Protein AF-A0A7V9UXB0-F1 (afdb_monomer_lite)

Sequence (84 aa):
GILLAVLSGAIASGIGYSVWYHALKFHTATRAAIVQLSVPALAAFGGVIFLSEIVSTRLVLATILILGGITIAIAGRKYGKNKV

Radius of gyration: 16.77 Å; chains: 1; bounding box: 36×36×43 Å

Secondary structure (DSSP, 8-state):
-HHHHHHHHHHHHHHHHHHHHHHHTTS-HHHHHHHHTTHHHHHHHHHHHHH-----HHHHHHHHHHHHHHHHHHHHHHHHHTT-

Structure (mmCIF, N/CA/C/O backbone):
data_AF-A0A7V9UXB0-F1
#
_entry.id   AF-A0A7V9UXB0-F1
#
loop_
_atom_site.group_PDB
_atom_site.id
_atom_site.type_symbol
_atom_site.label_atom_id
_atom_site.label_alt_id
_atom_site.label_comp_id
_atom_site.label_asym_id
_atom_site.label_entity_id
_atom_site.label_seq_id
_atom_site.pdbx_PDB_ins_code
_atom_site.Cartn_x
_atom_site.Cartn_y
_atom_site.Cartn_z
_atom_site.occupancy
_atom_site.B_iso_or_equiv
_atom_site.auth_seq_id
_atom_site.auth_comp_id
_atom_site.auth_asym_id
_atom_site.auth_atom_id
_atom_site.pdbx_PDB_model_num
ATOM 1 N N . GLY A 1 1 ? 16.139 13.134 -19.616 1.00 83.31 1 GLY A N 1
ATOM 2 C CA . GLY A 1 1 ? 15.799 12.228 -18.499 1.00 83.31 1 GLY A CA 1
ATOM 3 C C . GLY A 1 1 ? 15.198 12.950 -17.305 1.00 83.31 1 GLY A C 1
ATOM 4 O O . GLY A 1 1 ? 14.141 12.547 -16.850 1.00 83.31 1 GLY A O 1
ATOM 5 N N . ILE A 1 2 ? 15.842 14.016 -16.817 1.00 97.12 2 ILE A N 1
ATOM 6 C CA . ILE A 1 2 ? 15.493 14.694 -15.553 1.00 97.12 2 ILE A CA 1
ATOM 7 C C . ILE A 1 2 ? 14.015 15.108 -15.477 1.00 97.12 2 ILE A C 1
ATOM 9 O O . ILE A 1 2 ? 13.335 14.731 -14.530 1.00 97.12 2 ILE A O 1
ATOM 13 N N . LEU A 1 3 ? 13.495 15.809 -16.492 1.00 97.38 3 LEU A N 1
ATOM 14 C CA . LEU A 1 3 ? 12.099 16.264 -16.491 1.00 97.38 3 LEU A CA 1
ATOM 15 C C . LEU A 1 3 ? 11.103 15.097 -16.391 1.00 97.38 3 LEU A C 1
ATOM 17 O O . LEU A 1 3 ? 10.164 15.156 -15.608 1.00 97.38 3 LEU A O 1
ATOM 21 N N . LEU A 1 4 ? 11.341 14.011 -17.132 1.00 96.19 4 LEU A N 1
ATOM 22 C CA . LEU A 1 4 ? 10.494 12.816 -17.087 1.00 96.19 4 LEU A CA 1
ATOM 23 C C . LEU A 1 4 ? 10.574 12.099 -15.734 1.00 96.19 4 LEU A C 1
ATOM 25 O O . LEU A 1 4 ? 9.551 11.635 -15.247 1.00 96.19 4 LEU A O 1
ATOM 29 N N . ALA A 1 5 ? 11.757 12.036 -15.115 1.00 95.31 5 ALA A N 1
ATOM 30 C CA . ALA A 1 5 ? 11.932 11.436 -13.792 1.00 95.31 5 ALA A CA 1
ATOM 31 C C . ALA A 1 5 ? 11.194 12.228 -12.700 1.00 95.31 5 ALA A C 1
ATOM 33 O O . ALA A 1 5 ? 10.537 11.643 -11.842 1.00 95.31 5 ALA A O 1
ATOM 34 N N . VAL A 1 6 ? 11.258 13.562 -12.761 1.00 97.81 6 VAL A N 1
ATOM 35 C CA . VAL A 1 6 ? 10.515 14.435 -11.842 1.00 97.81 6 VAL A CA 1
ATOM 36 C C . VAL A 1 6 ? 9.013 14.284 -12.058 1.00 97.81 6 VAL A C 1
ATOM 38 O O . VAL A 1 6 ? 8.280 14.103 -11.091 1.00 97.81 6 VAL A O 1
ATOM 41 N N . LEU A 1 7 ? 8.547 14.313 -13.311 1.00 98.00 7 LEU A N 1
ATOM 42 C CA . LEU A 1 7 ? 7.125 14.173 -13.622 1.00 98.00 7 LEU A CA 1
ATOM 43 C C . LEU A 1 7 ? 6.578 12.807 -13.201 1.00 98.00 7 LEU A C 1
ATOM 45 O O . LEU A 1 7 ? 5.523 12.755 -12.574 1.00 98.00 7 LEU A O 1
ATOM 49 N N . SER A 1 8 ? 7.284 11.708 -13.484 1.00 96.62 8 SER A N 1
ATOM 50 C CA . SER A 1 8 ? 6.818 10.374 -13.092 1.00 96.62 8 SER A CA 1
ATOM 51 C C . SER A 1 8 ? 6.760 10.223 -11.571 1.00 96.62 8 SER A C 1
ATOM 53 O O . SER A 1 8 ? 5.749 9.759 -11.046 1.00 96.62 8 SER A O 1
ATOM 55 N N . GLY A 1 9 ? 7.790 10.689 -10.855 1.00 95.38 9 GLY A N 1
ATOM 56 C CA . GLY A 1 9 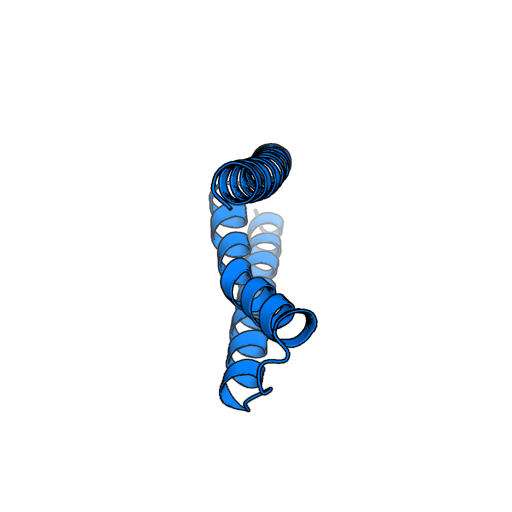? 7.830 10.668 -9.395 1.00 95.38 9 GLY A CA 1
ATOM 57 C C . GLY A 1 9 ? 6.740 11.537 -8.767 1.00 95.38 9 GLY A C 1
ATOM 58 O O . GLY A 1 9 ? 6.060 11.092 -7.840 1.00 95.38 9 GLY A O 1
ATOM 59 N N . ALA A 1 10 ? 6.526 12.745 -9.297 1.00 97.50 10 ALA A N 1
ATOM 60 C CA . ALA A 1 10 ? 5.496 13.663 -8.822 1.00 97.50 10 ALA A CA 1
ATOM 61 C C . ALA A 1 10 ? 4.084 13.105 -9.047 1.00 97.50 10 ALA A C 1
ATOM 63 O O . ALA A 1 10 ? 3.259 13.162 -8.137 1.00 97.50 10 ALA A O 1
ATOM 64 N N . ILE A 1 11 ? 3.815 12.513 -10.217 1.00 97.81 11 ILE A N 1
ATOM 65 C CA . ILE A 1 11 ? 2.518 11.897 -10.532 1.00 97.81 11 ILE A CA 1
ATOM 66 C C . ILE A 1 11 ? 2.276 10.677 -9.638 1.00 97.81 11 ILE A C 1
ATOM 68 O O . ILE A 1 11 ? 1.236 10.599 -8.985 1.00 97.81 11 ILE A O 1
ATOM 72 N N . ALA A 1 12 ? 3.239 9.753 -9.558 1.00 95.12 12 ALA A N 1
ATOM 73 C CA . ALA A 1 12 ? 3.113 8.555 -8.729 1.00 95.12 12 ALA A CA 1
ATOM 74 C C . ALA A 1 12 ? 2.887 8.911 -7.250 1.00 95.12 12 ALA A C 1
ATOM 76 O O . ALA A 1 12 ? 1.976 8.379 -6.612 1.00 95.12 12 ALA A O 1
ATOM 77 N N . SER A 1 13 ? 3.657 9.869 -6.723 1.00 95.81 13 SER A N 1
ATOM 78 C CA . SER A 1 13 ? 3.514 10.340 -5.341 1.00 95.81 13 SER A CA 1
ATOM 79 C C . SER A 1 13 ? 2.181 11.053 -5.123 1.00 95.81 13 SER A C 1
ATOM 81 O O . SER A 1 13 ? 1.476 10.757 -4.161 1.00 95.81 13 SER A O 1
ATOM 83 N N . GLY A 1 14 ? 1.805 11.965 -6.024 1.00 97.50 14 GLY A N 1
ATOM 84 C CA . GLY A 1 14 ? 0.561 12.725 -5.932 1.00 97.50 14 GLY A CA 1
ATOM 85 C C . GLY A 1 14 ? -0.667 11.818 -5.890 1.00 97.50 14 GLY A C 1
ATOM 86 O O . GLY A 1 14 ? -1.533 11.998 -5.032 1.00 97.50 14 GLY A O 1
ATOM 87 N N . ILE A 1 15 ? -0.709 10.793 -6.747 1.00 97.44 15 ILE A N 1
ATOM 88 C CA . ILE A 1 15 ? -1.777 9.785 -6.746 1.00 97.44 15 ILE A CA 1
ATOM 89 C C . ILE A 1 15 ? -1.753 8.985 -5.439 1.00 97.44 15 ILE A C 1
ATOM 91 O O . ILE A 1 15 ? -2.784 8.880 -4.772 1.00 97.44 15 ILE A O 1
ATOM 95 N N . GLY A 1 16 ? -0.586 8.469 -5.041 1.00 95.25 16 GLY A N 1
ATOM 96 C CA . GLY A 1 16 ? -0.438 7.656 -3.833 1.00 95.25 16 GLY A CA 1
ATOM 97 C C . GLY A 1 16 ? -0.918 8.375 -2.570 1.00 95.25 16 GLY A C 1
ATOM 98 O O . GLY A 1 16 ? -1.752 7.843 -1.835 1.00 95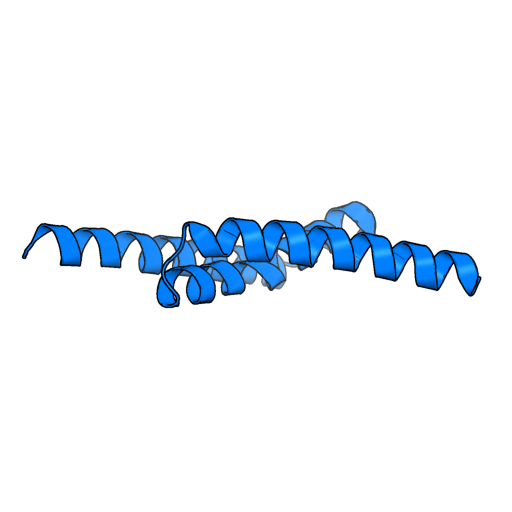.25 16 GLY A O 1
ATOM 99 N N . TYR A 1 17 ? -0.462 9.609 -2.345 1.00 96.06 17 TYR A N 1
ATOM 100 C CA . TYR A 1 17 ? -0.868 10.401 -1.181 1.00 96.06 17 TYR A CA 1
ATOM 101 C C . TYR A 1 17 ? -2.340 10.804 -1.225 1.00 96.06 17 TYR A C 1
ATOM 103 O O . TYR A 1 17 ? -3.015 10.736 -0.198 1.00 96.06 17 TYR A O 1
ATOM 111 N N . SER A 1 18 ? -2.860 11.180 -2.397 1.00 97.50 18 SER A N 1
ATOM 112 C CA . SER A 1 18 ? -4.271 11.560 -2.536 1.00 97.50 18 SER A CA 1
ATOM 113 C C . SER A 1 18 ? -5.197 10.397 -2.184 1.00 97.50 18 SER A C 1
ATOM 115 O O . SER A 1 18 ? -6.122 10.561 -1.386 1.00 97.50 18 SER A O 1
ATOM 117 N N . VAL A 1 19 ? -4.920 9.203 -2.719 1.00 96.06 19 VAL A N 1
ATOM 118 C CA . VAL A 1 19 ? -5.694 7.990 -2.423 1.00 96.06 19 VAL A CA 1
ATOM 119 C C . VAL A 1 19 ? -5.533 7.587 -0.959 1.00 96.06 19 VAL A C 1
ATOM 121 O O . VAL A 1 19 ? -6.530 7.306 -0.293 1.00 96.06 19 VAL A O 1
ATOM 124 N N . TRP A 1 20 ? -4.308 7.598 -0.426 1.00 95.50 20 TRP A N 1
ATOM 125 C CA . TRP A 1 20 ? -4.054 7.194 0.956 1.00 95.50 20 TRP A CA 1
ATOM 126 C C . TRP A 1 20 ? -4.758 8.102 1.965 1.00 95.50 20 TRP A C 1
ATOM 128 O O . TRP A 1 20 ? -5.485 7.620 2.833 1.00 95.50 20 TRP A O 1
ATOM 138 N N . TYR A 1 21 ? -4.618 9.420 1.827 1.00 95.56 21 TYR A N 1
ATOM 139 C CA . TYR A 1 21 ? -5.280 10.365 2.724 1.00 95.56 21 TYR A CA 1
ATOM 140 C C . TYR A 1 21 ? -6.797 10.367 2.566 1.00 95.56 21 TYR A C 1
ATOM 142 O O . TYR A 1 21 ? -7.507 10.600 3.545 1.00 95.56 21 TYR A O 1
ATOM 150 N N . HIS A 1 22 ? -7.316 10.054 1.377 1.00 96.69 22 HIS A N 1
ATOM 151 C CA . HIS A 1 22 ? -8.742 9.805 1.211 1.00 96.69 22 HIS A CA 1
ATOM 152 C C . HIS A 1 22 ? -9.183 8.544 1.972 1.00 96.69 22 HIS A C 1
ATOM 154 O O . HIS A 1 22 ? -10.152 8.596 2.726 1.00 96.69 22 HIS A O 1
ATOM 160 N N . ALA A 1 23 ? -8.446 7.436 1.851 1.00 95.19 23 ALA A N 1
ATOM 161 C CA . ALA A 1 23 ? -8.752 6.177 2.531 1.00 95.19 23 ALA A CA 1
ATOM 162 C C . ALA A 1 23 ? -8.687 6.291 4.065 1.00 95.19 23 ALA A C 1
ATOM 164 O O . ALA A 1 23 ? -9.525 5.703 4.759 1.00 95.19 23 ALA A O 1
ATOM 165 N N . LEU A 1 24 ? -7.745 7.080 4.600 1.00 95.44 24 LEU A N 1
ATOM 166 C CA . LEU A 1 24 ? -7.611 7.324 6.041 1.00 95.44 24 LEU A CA 1
ATOM 167 C C . LEU A 1 24 ? -8.885 7.900 6.670 1.00 95.44 24 LEU A C 1
ATOM 169 O O . LEU A 1 24 ? -9.178 7.583 7.819 1.00 95.44 24 LEU A O 1
ATOM 173 N N . LYS A 1 25 ? -9.685 8.672 5.922 1.00 95.31 25 LYS A N 1
ATOM 174 C CA . LYS A 1 25 ? -10.954 9.235 6.422 1.00 95.31 25 LYS A CA 1
ATOM 175 C C . LYS A 1 25 ? -11.964 8.161 6.837 1.00 95.31 25 LYS A C 1
ATOM 177 O O . LYS A 1 25 ? -12.845 8.435 7.645 1.00 95.31 25 LYS A O 1
ATOM 182 N N . PHE A 1 26 ? -11.830 6.944 6.310 1.00 93.06 26 PHE A N 1
ATOM 183 C CA . PHE A 1 26 ? -12.768 5.841 6.529 1.00 93.06 26 PHE A CA 1
ATOM 184 C C . PHE A 1 26 ? -12.219 4.737 7.447 1.00 93.06 26 PHE A C 1
ATOM 186 O O . PHE A 1 26 ? -12.917 3.760 7.722 1.00 93.06 26 PHE A O 1
ATOM 193 N N . HIS A 1 27 ? -10.977 4.860 7.930 1.00 91.19 27 HIS A N 1
ATOM 194 C CA . HIS A 1 27 ? -10.299 3.809 8.690 1.00 91.19 27 HIS A CA 1
ATOM 195 C C . HIS A 1 27 ? -9.820 4.315 10.051 1.00 91.19 27 HIS A C 1
ATOM 197 O O . HIS A 1 27 ? -9.285 5.409 10.182 1.00 91.19 27 HIS A O 1
ATOM 203 N N . THR A 1 28 ? -9.956 3.482 11.089 1.00 93.31 28 THR A N 1
ATOM 204 C CA . THR A 1 28 ? -9.281 3.755 12.365 1.00 93.31 28 THR A CA 1
ATOM 205 C C . THR A 1 28 ? -7.769 3.637 12.186 1.00 93.31 28 THR A C 1
ATOM 207 O O . THR A 1 28 ? -7.314 2.858 11.347 1.00 93.31 28 THR A O 1
ATOM 210 N N . ALA A 1 29 ? -6.986 4.323 13.025 1.00 92.69 29 ALA A N 1
ATOM 211 C CA . ALA A 1 29 ? -5.521 4.249 12.986 1.00 92.69 29 ALA A CA 1
ATOM 212 C C . ALA A 1 29 ? -5.001 2.798 12.980 1.00 92.69 29 ALA A C 1
ATOM 214 O O . ALA A 1 29 ? -4.141 2.443 12.179 1.00 92.69 29 ALA A O 1
ATOM 215 N N . THR A 1 30 ? -5.593 1.918 13.797 1.00 92.19 30 THR A N 1
ATOM 216 C CA . THR A 1 30 ? -5.239 0.490 13.803 1.00 92.19 30 THR A CA 1
ATOM 217 C C . THR A 1 30 ? -5.559 -0.205 12.480 1.00 92.19 30 THR A C 1
ATOM 219 O O . THR A 1 30 ? -4.751 -0.991 12.003 1.00 92.19 30 THR A O 1
ATOM 222 N N . ARG A 1 31 ? -6.729 0.051 11.874 1.00 92.50 31 ARG A N 1
ATOM 223 C CA . ARG A 1 31 ? -7.080 -0.569 10.586 1.00 92.50 31 ARG A CA 1
ATOM 224 C C . ARG A 1 31 ? -6.178 -0.064 9.466 1.00 92.50 31 ARG A C 1
ATOM 226 O O . ARG A 1 31 ? -5.733 -0.872 8.664 1.00 92.50 31 ARG A O 1
ATOM 233 N N . ALA A 1 32 ? -5.875 1.232 9.447 1.00 94.75 32 ALA A N 1
ATOM 234 C CA . ALA A 1 32 ? -4.940 1.814 8.493 1.00 94.75 32 ALA A CA 1
ATOM 235 C C . ALA A 1 32 ? -3.547 1.170 8.606 1.00 94.75 32 ALA A C 1
ATOM 237 O O . ALA A 1 32 ? -2.982 0.767 7.595 1.00 94.75 32 ALA A O 1
ATOM 238 N N . ALA A 1 33 ? -3.036 0.989 9.829 1.00 94.19 33 ALA A N 1
ATOM 239 C CA . ALA A 1 33 ? -1.761 0.314 10.067 1.00 94.19 33 ALA A CA 1
ATOM 240 C C . ALA A 1 33 ? -1.765 -1.153 9.599 1.00 94.19 33 ALA A C 1
ATOM 242 O O . ALA A 1 33 ? -0.797 -1.607 9.001 1.00 94.19 33 ALA A O 1
ATOM 243 N N . ILE A 1 34 ? -2.859 -1.889 9.822 1.00 95.00 34 ILE A N 1
ATOM 244 C CA . ILE A 1 34 ? -2.977 -3.278 9.356 1.00 95.00 34 ILE A CA 1
ATOM 245 C C . ILE A 1 34 ? -3.022 -3.338 7.824 1.00 95.00 34 ILE A C 1
ATOM 247 O O . ILE A 1 34 ? -2.333 -4.158 7.229 1.00 95.00 34 ILE A O 1
ATOM 251 N N . VAL A 1 35 ? -3.794 -2.465 7.171 1.00 94.19 35 VAL A N 1
ATOM 252 C CA . VAL A 1 35 ? -3.868 -2.418 5.700 1.00 94.19 35 VAL A CA 1
ATOM 253 C C . VAL A 1 35 ? -2.521 -2.024 5.085 1.00 94.19 35 VAL A C 1
ATOM 255 O O . VAL A 1 35 ? -2.175 -2.543 4.034 1.00 94.19 35 VAL A O 1
ATOM 258 N N . GLN A 1 36 ? -1.702 -1.199 5.747 1.00 95.06 36 GLN A N 1
ATOM 259 C CA . GLN A 1 36 ? -0.339 -0.888 5.280 1.00 95.06 36 GLN A CA 1
ATOM 260 C C . GLN A 1 36 ? 0.556 -2.126 5.127 1.00 95.06 36 GLN A C 1
ATOM 262 O O . GLN A 1 36 ? 1.443 -2.142 4.275 1.00 95.06 36 GLN A O 1
ATOM 267 N N . LEU A 1 37 ? 0.288 -3.203 5.870 1.00 95.81 37 LEU A N 1
ATOM 268 C CA . LEU A 1 37 ? 1.014 -4.462 5.708 1.00 95.81 37 LEU A CA 1
ATOM 269 C C . LEU A 1 37 ? 0.778 -5.111 4.334 1.00 95.81 37 LEU A C 1
ATOM 271 O O . LEU A 1 37 ? 1.557 -5.977 3.952 1.00 95.81 37 LEU A O 1
ATOM 275 N N . SER A 1 38 ? -0.245 -4.706 3.567 1.00 95.94 38 SER A N 1
ATOM 276 C CA . SER A 1 38 ? -0.470 -5.220 2.209 1.00 95.94 38 SER A CA 1
ATOM 277 C C . SER A 1 38 ? 0.434 -4.574 1.156 1.00 95.94 38 SER A C 1
ATOM 279 O O . SER A 1 38 ? 0.534 -5.104 0.050 1.00 95.94 38 SER A O 1
ATOM 281 N N . VAL A 1 39 ? 1.085 -3.441 1.455 1.00 95.75 39 VAL A N 1
ATOM 282 C CA . VAL A 1 39 ? 1.904 -2.696 0.481 1.00 95.75 39 VAL A CA 1
ATOM 283 C C . VAL A 1 39 ? 3.023 -3.551 -0.128 1.00 95.75 39 VAL A C 1
ATOM 285 O O . VAL A 1 39 ? 3.129 -3.559 -1.354 1.00 95.75 39 VAL A O 1
ATOM 288 N N . PRO A 1 40 ? 3.809 -4.333 0.641 1.00 94.81 40 PRO A N 1
ATOM 289 C CA . PRO A 1 40 ? 4.846 -5.194 0.071 1.00 94.81 40 PRO A CA 1
ATOM 290 C C . PRO A 1 40 ? 4.294 -6.256 -0.889 1.00 94.81 40 PRO A C 1
ATOM 292 O O . PRO A 1 40 ? 4.906 -6.526 -1.918 1.00 94.81 40 PRO A O 1
ATOM 295 N N . ALA A 1 41 ? 3.123 -6.829 -0.589 1.00 96.25 41 ALA A N 1
ATOM 296 C CA . ALA A 1 41 ? 2.483 -7.821 -1.453 1.00 96.25 41 ALA A CA 1
ATOM 297 C C . ALA A 1 41 ? 2.001 -7.197 -2.775 1.00 96.25 41 ALA A C 1
ATOM 299 O O . ALA A 1 41 ? 2.202 -7.775 -3.842 1.00 96.25 41 ALA A O 1
ATOM 300 N N . LEU A 1 42 ? 1.416 -5.994 -2.718 1.00 95.44 42 LEU A N 1
ATOM 301 C CA . LEU A 1 42 ? 1.004 -5.242 -3.909 1.00 95.44 42 LEU A CA 1
ATOM 302 C C . LEU A 1 42 ? 2.207 -4.794 -4.750 1.00 95.44 42 LEU A C 1
ATOM 304 O O . LEU A 1 42 ? 2.163 -4.891 -5.974 1.00 95.44 42 LEU A O 1
ATOM 308 N N . ALA A 1 43 ? 3.288 -4.348 -4.105 1.00 95.31 43 ALA A N 1
ATOM 309 C CA . ALA A 1 43 ? 4.526 -3.975 -4.781 1.00 95.31 43 ALA A CA 1
ATOM 310 C C . ALA A 1 43 ? 5.149 -5.174 -5.514 1.00 95.31 43 ALA A C 1
ATOM 312 O O . ALA A 1 43 ? 5.484 -5.058 -6.690 1.00 95.31 43 ALA A O 1
ATOM 313 N N . ALA A 1 44 ? 5.224 -6.337 -4.858 1.00 95.75 44 ALA A N 1
ATOM 314 C CA . ALA A 1 44 ? 5.716 -7.570 -5.469 1.00 95.75 44 ALA A CA 1
ATOM 315 C C . ALA A 1 44 ? 4.851 -8.011 -6.663 1.00 95.75 44 ALA A C 1
ATOM 317 O O . ALA A 1 44 ? 5.377 -8.403 -7.700 1.00 95.75 44 ALA A O 1
ATOM 318 N N . PHE A 1 45 ? 3.524 -7.896 -6.558 1.00 96.38 45 PHE A N 1
ATOM 319 C CA . PHE A 1 45 ? 2.620 -8.179 -7.675 1.00 96.38 45 PHE A CA 1
ATOM 320 C C . PHE A 1 45 ? 2.848 -7.234 -8.864 1.00 96.38 45 PHE A C 1
ATOM 322 O O . PHE A 1 45 ? 2.909 -7.679 -10.010 1.00 96.38 45 PHE A O 1
ATOM 329 N N . GLY A 1 46 ? 3.046 -5.940 -8.594 1.00 96.06 46 GLY A N 1
ATOM 330 C CA . GLY A 1 46 ? 3.457 -4.971 -9.608 1.00 96.06 46 GLY A CA 1
ATOM 331 C C . GLY A 1 46 ? 4.799 -5.332 -10.254 1.00 96.06 46 GLY A C 1
ATOM 332 O O . GLY A 1 46 ? 4.917 -5.252 -11.472 1.00 96.06 46 GLY A O 1
ATOM 333 N N . GLY A 1 47 ? 5.778 -5.795 -9.473 1.00 96.38 47 GLY A N 1
ATOM 334 C CA . GLY A 1 47 ? 7.062 -6.290 -9.981 1.00 96.38 47 GLY A CA 1
ATOM 335 C C . GLY A 1 47 ? 6.909 -7.467 -10.944 1.00 96.38 47 GLY A C 1
ATOM 336 O O . GLY A 1 47 ? 7.454 -7.452 -12.045 1.00 96.38 47 GLY A O 1
ATOM 337 N N . VAL A 1 48 ? 6.076 -8.447 -10.603 1.00 96.12 48 VAL A N 1
ATOM 338 C CA . VAL A 1 48 ? 5.794 -9.579 -11.499 1.00 96.12 48 VAL A CA 1
ATOM 339 C C . VAL A 1 48 ? 5.155 -9.112 -12.814 1.00 96.12 48 VAL A C 1
ATOM 341 O O . VAL A 1 48 ? 5.569 -9.562 -13.878 1.00 96.12 48 VAL A O 1
ATOM 344 N N . ILE A 1 49 ? 4.187 -8.187 -12.774 1.00 97.25 49 ILE A N 1
ATOM 345 C CA . ILE A 1 49 ? 3.480 -7.716 -13.981 1.00 97.25 49 ILE A CA 1
ATOM 346 C C . ILE A 1 49 ? 4.345 -6.794 -14.845 1.00 97.25 49 ILE A C 1
ATOM 348 O O . ILE A 1 49 ? 4.438 -6.987 -16.055 1.00 97.25 49 ILE A O 1
ATOM 352 N N . PHE A 1 50 ? 4.932 -5.758 -14.248 1.00 96.69 50 PHE A N 1
ATOM 353 C CA . PHE A 1 50 ? 5.583 -4.674 -14.988 1.00 96.69 50 PHE A CA 1
ATOM 354 C C . PHE A 1 50 ? 7.074 -4.917 -15.213 1.00 96.69 50 PHE A C 1
ATOM 356 O O . PHE A 1 50 ? 7.621 -4.450 -16.208 1.00 96.69 50 PHE A O 1
ATOM 363 N N . LEU A 1 51 ? 7.731 -5.633 -14.296 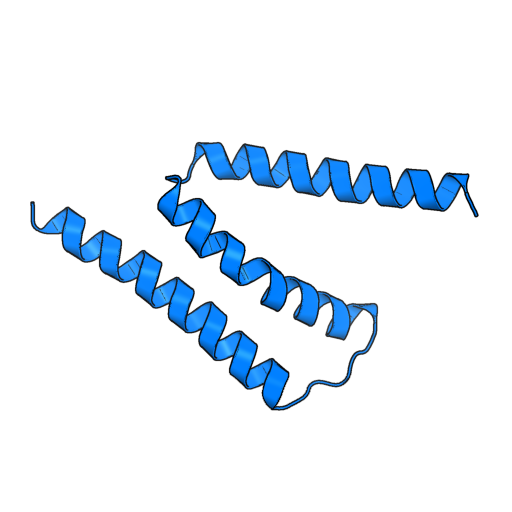1.00 96.69 51 LEU A N 1
ATOM 364 C CA . LEU A 1 51 ? 9.169 -5.914 -14.339 1.00 96.69 51 LEU A CA 1
ATOM 365 C C . LEU A 1 51 ? 9.466 -7.377 -14.711 1.00 96.69 51 LEU A C 1
ATOM 367 O O . LEU A 1 51 ? 10.634 -7.735 -14.837 1.00 96.69 51 LEU A O 1
ATOM 371 N N . SER A 1 52 ? 8.435 -8.209 -14.932 1.00 94.69 52 SER A N 1
ATOM 372 C CA . SER A 1 52 ? 8.575 -9.641 -15.257 1.00 94.69 52 SER A CA 1
ATOM 373 C C . SER A 1 52 ? 9.428 -10.407 -14.238 1.00 94.69 52 SER A C 1
ATOM 375 O O . SER A 1 52 ? 10.204 -11.296 -14.593 1.00 94.69 52 SER A O 1
ATOM 377 N N . GLU A 1 53 ? 9.309 -10.048 -12.957 1.00 94.19 53 GLU A N 1
ATOM 378 C CA . GLU A 1 53 ? 10.027 -10.735 -11.885 1.00 94.19 53 GLU A CA 1
ATOM 379 C C . GLU A 1 53 ? 9.601 -12.206 -11.758 1.00 94.19 53 GLU A C 1
ATOM 381 O O . GLU A 1 53 ? 8.431 -12.565 -11.911 1.00 94.19 53 GLU A O 1
ATOM 386 N N . ILE A 1 54 ? 10.565 -13.072 -11.429 1.00 95.19 54 ILE A N 1
ATOM 387 C CA . ILE A 1 54 ? 10.325 -14.507 -11.261 1.00 95.19 54 ILE A CA 1
ATOM 388 C C . ILE A 1 54 ? 9.442 -14.743 -10.034 1.00 95.19 54 ILE A C 1
ATOM 390 O O . ILE A 1 54 ? 9.796 -14.400 -8.901 1.00 95.19 54 ILE A O 1
ATOM 394 N N . VAL A 1 55 ? 8.320 -15.428 -10.248 1.00 96.12 55 VAL A N 1
ATOM 395 C CA . VAL A 1 55 ? 7.449 -15.883 -9.164 1.00 96.12 55 VAL A CA 1
ATOM 396 C C . VAL A 1 55 ? 8.155 -16.994 -8.391 1.00 96.12 55 VAL A C 1
ATOM 398 O O . VAL A 1 55 ? 8.228 -18.141 -8.824 1.00 96.12 55 VAL A O 1
ATOM 401 N N . SER A 1 56 ? 8.692 -16.643 -7.224 1.00 96.00 56 SER A N 1
ATOM 402 C CA . SER A 1 56 ? 9.322 -17.605 -6.317 1.00 96.00 56 SER A CA 1
ATOM 403 C C . SER A 1 56 ? 8.321 -18.177 -5.316 1.00 96.00 56 SER A C 1
ATOM 405 O O . SER A 1 56 ? 7.390 -17.495 -4.882 1.00 96.00 56 SER A O 1
ATOM 407 N N . THR A 1 57 ? 8.566 -19.402 -4.845 1.00 96.94 57 THR A N 1
ATOM 408 C CA . THR A 1 57 ? 7.776 -20.019 -3.767 1.00 96.94 57 THR A CA 1
ATOM 409 C C . THR A 1 57 ? 7.750 -19.145 -2.513 1.00 96.94 57 THR A C 1
ATOM 411 O O . THR A 1 57 ? 6.714 -19.013 -1.868 1.00 96.94 57 THR A O 1
ATOM 414 N N . ARG A 1 58 ? 8.869 -18.478 -2.195 1.00 95.88 58 ARG A N 1
ATOM 415 C CA . ARG A 1 58 ? 8.953 -17.522 -1.082 1.00 95.88 58 ARG A CA 1
ATOM 416 C C . ARG A 1 58 ? 7.984 -16.353 -1.261 1.00 95.88 58 ARG A C 1
ATOM 418 O O . ARG A 1 58 ? 7.330 -15.982 -0.295 1.00 95.88 58 ARG A O 1
ATOM 425 N N . LEU A 1 59 ? 7.892 -15.787 -2.467 1.00 94.88 59 LEU A N 1
ATOM 426 C CA . LEU A 1 59 ? 6.976 -14.685 -2.775 1.00 94.88 59 LEU A CA 1
ATOM 427 C C . LEU A 1 59 ? 5.522 -15.130 -2.605 1.00 94.88 59 LEU A C 1
ATOM 429 O O . LEU A 1 59 ? 4.751 -14.447 -1.940 1.00 94.88 59 LEU A O 1
ATOM 433 N N . VAL A 1 60 ? 5.172 -16.308 -3.128 1.00 96.94 60 VAL A N 1
ATOM 434 C CA . VAL A 1 60 ? 3.821 -16.873 -2.990 1.00 96.94 60 VAL A CA 1
ATOM 435 C C . VAL A 1 60 ? 3.457 -17.075 -1.516 1.00 96.94 60 VAL A C 1
ATOM 437 O O . VAL A 1 60 ? 2.425 -16.582 -1.064 1.00 96.94 60 VAL A O 1
ATOM 440 N N . LEU A 1 61 ? 4.321 -17.743 -0.746 1.00 97.94 61 LEU A N 1
ATOM 441 C CA . LEU A 1 61 ? 4.084 -18.000 0.677 1.00 97.94 61 LEU A CA 1
ATOM 442 C C . LEU A 1 61 ? 4.009 -16.703 1.492 1.00 97.94 61 LEU A C 1
ATOM 444 O O . LEU A 1 61 ? 3.106 -16.555 2.312 1.00 97.94 61 LEU A O 1
ATOM 448 N N . ALA A 1 62 ? 4.911 -15.748 1.248 1.00 96.44 62 ALA A N 1
ATOM 449 C CA . ALA A 1 62 ? 4.896 -14.457 1.929 1.00 96.44 62 ALA A CA 1
ATOM 450 C C . ALA A 1 62 ? 3.601 -13.683 1.643 1.00 96.44 62 ALA A C 1
ATOM 452 O O . ALA A 1 62 ? 2.971 -13.197 2.579 1.00 96.44 62 ALA A O 1
ATOM 453 N N . THR A 1 63 ? 3.157 -13.622 0.383 1.00 96.25 63 THR A N 1
ATOM 454 C CA . THR A 1 63 ? 1.898 -12.959 0.015 1.00 96.25 63 THR A CA 1
ATOM 455 C C . THR A 1 63 ? 0.699 -13.620 0.694 1.00 96.25 63 THR A C 1
ATOM 457 O O . THR A 1 63 ? -0.143 -12.915 1.251 1.00 96.25 63 THR A O 1
ATOM 460 N N . ILE A 1 64 ? 0.633 -14.957 0.723 1.00 97.56 64 ILE A N 1
ATOM 461 C CA . ILE A 1 64 ? -0.443 -15.686 1.415 1.00 97.56 64 ILE A CA 1
ATOM 462 C C . ILE A 1 64 ? -0.443 -15.371 2.915 1.00 97.56 64 ILE A C 1
ATOM 464 O O . ILE A 1 64 ? -1.497 -15.068 3.472 1.00 97.56 64 ILE A O 1
ATOM 468 N N . LEU A 1 65 ? 0.720 -15.404 3.571 1.00 96.94 65 LEU A N 1
ATOM 469 C CA . LEU A 1 65 ? 0.834 -15.132 5.007 1.00 96.94 65 LEU A CA 1
ATOM 470 C C . LEU A 1 65 ? 0.467 -13.686 5.356 1.00 96.94 65 LEU A C 1
ATOM 472 O O . LEU A 1 65 ? -0.261 -13.459 6.322 1.00 96.94 65 LEU A O 1
ATOM 476 N N . ILE A 1 66 ? 0.924 -12.716 4.560 1.00 96.19 66 ILE A N 1
ATOM 477 C CA . ILE A 1 66 ? 0.608 -11.295 4.746 1.00 96.19 66 ILE A CA 1
ATOM 478 C C . ILE A 1 66 ? -0.898 -11.070 4.598 1.00 96.19 66 ILE A C 1
ATOM 480 O O . ILE A 1 66 ? -1.534 -10.536 5.508 1.00 96.19 66 ILE A O 1
ATOM 484 N N . LEU A 1 67 ? -1.489 -11.499 3.478 1.00 96.31 67 LEU A N 1
ATOM 485 C CA . LEU A 1 67 ? -2.910 -11.272 3.211 1.00 96.31 67 LEU A CA 1
ATOM 486 C C . LEU A 1 67 ? -3.797 -12.038 4.200 1.00 96.31 67 LEU A C 1
ATOM 488 O O . LEU A 1 67 ? -4.732 -11.459 4.748 1.00 96.31 67 LEU A O 1
ATOM 492 N N . GLY A 1 68 ? -3.459 -13.294 4.503 1.00 96.00 68 GLY A N 1
ATOM 493 C CA . GLY A 1 68 ? -4.162 -14.097 5.502 1.00 96.00 68 GLY A CA 1
ATOM 494 C C . GLY A 1 68 ? -4.114 -13.470 6.898 1.00 96.00 68 GLY A C 1
ATOM 495 O O . GLY A 1 68 ? -5.148 -13.345 7.557 1.00 96.00 68 GLY A O 1
ATOM 496 N N . GLY A 1 69 ? -2.941 -12.995 7.329 1.00 94.69 69 GLY A N 1
ATOM 497 C CA . GLY A 1 69 ? -2.773 -12.296 8.604 1.00 94.69 69 GLY A CA 1
ATOM 498 C C . GLY A 1 69 ? -3.603 -11.012 8.690 1.00 94.69 69 GLY A C 1
ATOM 499 O O . GLY A 1 69 ? -4.277 -10.777 9.695 1.00 94.69 69 GLY A O 1
ATOM 500 N N . ILE A 1 70 ? -3.632 -10.217 7.615 1.00 94.94 70 ILE A N 1
ATOM 501 C CA . ILE A 1 70 ? -4.465 -9.009 7.509 1.00 94.94 70 ILE A CA 1
ATOM 502 C C . ILE A 1 70 ? -5.952 -9.357 7.639 1.00 94.94 70 ILE A C 1
ATOM 504 O O . ILE A 1 70 ? -6.666 -8.719 8.419 1.00 94.94 70 ILE A O 1
ATOM 508 N N . THR A 1 71 ? -6.428 -10.382 6.922 1.00 93.88 71 THR A N 1
ATOM 509 C CA . THR A 1 71 ? -7.827 -10.827 6.987 1.00 93.88 71 THR A CA 1
ATOM 510 C C . THR A 1 71 ? -8.222 -11.221 8.409 1.00 93.88 71 THR A C 1
ATOM 512 O O . THR A 1 71 ? -9.239 -10.740 8.914 1.00 93.88 71 THR A O 1
ATOM 515 N N . ILE A 1 72 ? -7.400 -12.031 9.084 1.00 94.06 72 ILE A N 1
ATOM 516 C CA . ILE A 1 72 ? -7.645 -12.465 10.467 1.00 94.06 72 ILE A CA 1
ATOM 517 C C . ILE A 1 72 ? -7.667 -11.259 11.418 1.00 94.06 72 ILE A C 1
ATOM 519 O O . ILE A 1 72 ? -8.600 -11.114 12.211 1.00 94.06 72 ILE A O 1
ATOM 523 N N . ALA A 1 73 ? -6.686 -10.358 11.315 1.00 91.44 73 ALA A N 1
ATOM 524 C CA . ALA A 1 73 ? -6.561 -9.196 12.195 1.00 91.44 73 ALA A CA 1
ATOM 525 C C . ALA A 1 73 ? -7.754 -8.228 12.078 1.00 91.44 73 ALA A C 1
ATOM 527 O O . ALA A 1 73 ? -8.244 -7.699 13.082 1.00 91.44 73 ALA A O 1
ATOM 528 N N . ILE A 1 74 ? -8.261 -8.010 10.861 1.00 90.12 74 ILE A N 1
ATOM 529 C CA . ILE A 1 74 ? -9.426 -7.146 10.624 1.00 90.12 74 ILE A CA 1
ATOM 530 C C . ILE A 1 74 ? -10.724 -7.836 11.075 1.00 90.12 74 ILE A C 1
ATOM 532 O O . ILE A 1 74 ? -11.569 -7.191 11.708 1.00 90.12 74 ILE A O 1
ATOM 536 N N . ALA A 1 75 ? -10.883 -9.134 10.793 1.00 88.00 75 ALA A N 1
ATOM 537 C CA . ALA A 1 75 ? -12.079 -9.902 11.143 1.00 88.00 75 ALA A CA 1
ATOM 538 C C . ALA A 1 75 ? -12.234 -10.102 12.662 1.00 88.00 75 ALA A C 1
ATOM 540 O O . ALA A 1 75 ? -13.325 -9.893 13.200 1.00 88.00 75 ALA A O 1
ATOM 541 N N . GLY A 1 76 ? -11.149 -10.422 13.377 1.00 77.19 76 GLY A N 1
ATOM 542 C CA . GLY A 1 76 ? -11.170 -10.652 14.828 1.00 77.19 76 GLY A CA 1
ATOM 543 C C . GLY A 1 76 ? -11.625 -9.428 15.633 1.00 77.19 76 GLY A C 1
ATOM 544 O O . GLY A 1 76 ? -12.391 -9.542 16.590 1.00 77.19 76 GLY A O 1
ATOM 545 N N . ARG A 1 77 ? -11.263 -8.219 15.182 1.00 66.69 77 ARG A N 1
ATOM 546 C CA . ARG A 1 77 ? -11.733 -6.947 15.765 1.00 66.69 77 ARG A CA 1
ATOM 547 C C . ARG A 1 77 ? -13.246 -6.746 15.636 1.00 66.69 77 ARG A C 1
ATOM 549 O O . ARG A 1 77 ? -13.836 -6.122 16.515 1.00 66.69 77 ARG A O 1
ATOM 556 N N . LYS A 1 78 ? -13.874 -7.230 14.556 1.00 61.09 78 LYS A N 1
ATOM 557 C CA . LYS A 1 78 ? -15.334 -7.134 14.361 1.00 61.09 78 LYS A CA 1
ATOM 558 C C . LYS A 1 78 ? -16.076 -7.994 15.389 1.00 61.09 78 LYS A C 1
ATOM 560 O O . LYS A 1 78 ? -17.073 -7.545 15.942 1.00 61.09 78 LYS A O 1
ATOM 565 N N . TYR A 1 79 ? -15.539 -9.174 15.699 1.00 57.19 79 TYR A N 1
ATOM 566 C CA . TYR A 1 79 ? -16.105 -10.082 16.700 1.00 57.19 79 TYR A CA 1
ATOM 567 C C . TYR A 1 79 ? -16.016 -9.539 18.133 1.00 57.19 79 TYR A C 1
ATOM 569 O O . TYR A 1 79 ? -16.975 -9.668 18.886 1.00 57.19 79 TYR A O 1
ATOM 577 N N . GLY A 1 80 ? -14.913 -8.879 18.504 1.00 55.97 80 GLY A N 1
ATOM 578 C CA . GLY A 1 80 ? -14.766 -8.272 19.835 1.00 55.97 80 GLY A CA 1
ATOM 579 C C . GLY A 1 80 ? -15.671 -7.057 20.077 1.00 55.97 80 GLY A C 1
ATOM 580 O O . GLY A 1 80 ? -16.086 -6.826 21.205 1.00 55.97 80 GLY A O 1
ATOM 581 N N . LYS A 1 81 ? -16.014 -6.299 19.024 1.00 54.28 81 LYS A N 1
ATOM 582 C CA . LYS A 1 81 ? -16.898 -5.121 19.116 1.00 54.28 81 LYS A CA 1
ATOM 583 C C . LYS A 1 81 ?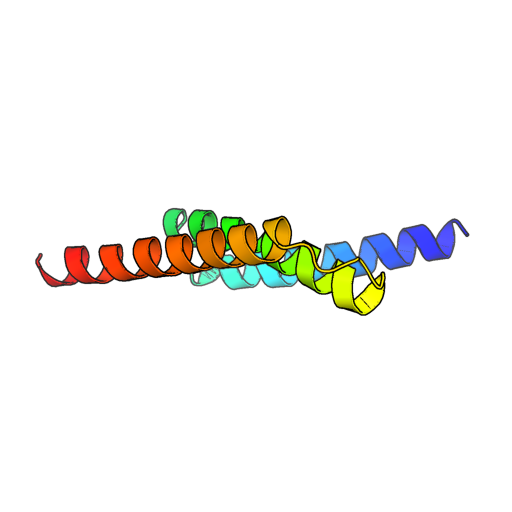 -18.394 -5.458 19.166 1.00 54.28 81 LYS A C 1
ATOM 585 O O . LYS A 1 81 ? -19.153 -4.631 19.635 1.00 54.28 81 LYS A O 1
ATOM 590 N N . ASN A 1 82 ? -18.802 -6.631 18.675 1.00 54.22 82 ASN A N 1
ATOM 591 C CA . ASN A 1 82 ? -20.199 -7.094 18.697 1.00 54.22 82 ASN A CA 1
ATOM 592 C C . ASN A 1 82 ? -20.598 -7.780 20.021 1.00 54.22 82 ASN A C 1
ATOM 594 O O . ASN A 1 82 ? -21.734 -8.224 20.151 1.00 54.22 82 ASN A O 1
ATOM 598 N N . LYS A 1 83 ? -19.659 -7.934 20.964 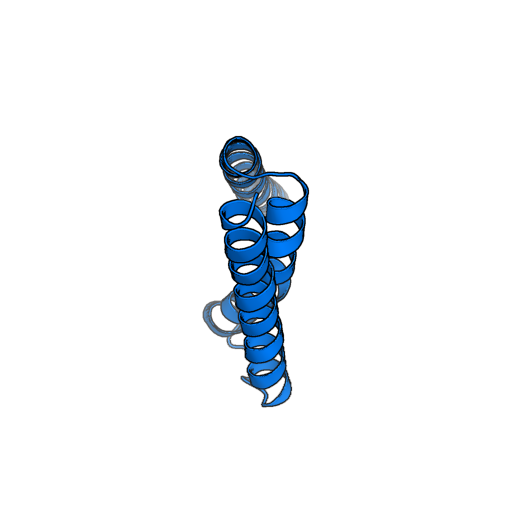1.00 48.06 83 LYS A N 1
ATOM 599 C CA . LYS A 1 83 ? -19.868 -8.596 22.263 1.00 48.06 83 LYS A CA 1
ATOM 600 C C . LYS A 1 83 ? -19.926 -7.628 23.457 1.00 48.06 83 LYS A C 1
ATOM 602 O O . LYS A 1 83 ? -20.064 -8.099 24.582 1.00 48.06 83 LYS A O 1
ATOM 607 N N . VAL A 1 84 ? -19.797 -6.324 23.211 1.00 47.75 84 VAL A N 1
ATOM 608 C CA . VAL A 1 84 ? -19.959 -5.218 24.176 1.00 47.75 84 VAL A CA 1
ATOM 609 C C .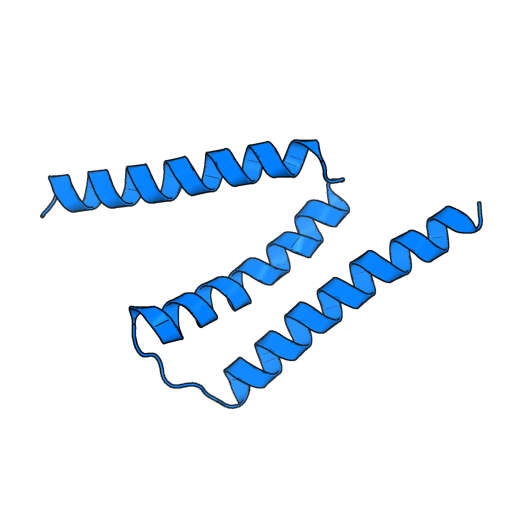 VAL A 1 84 ? -21.157 -4.392 23.753 1.00 47.75 84 VAL A C 1
ATOM 611 O O . VAL A 1 84 ? -21.891 -3.954 24.658 1.00 47.75 84 VAL A O 1
#

Foldseek 3Di:
DVVVVCVVVCVVVVVVVVVLVVVPVVDDPVLSVLVVLCVVLVVVVCCCVVVVDDDDPVSVVSNCCSVVVSVCVVVVVVVVVVVD

pLDDT: mean 91.31, std 12.07, range [47.75, 98.0]